Protein AF-A0A3S0W712-F1 (afdb_monomer)

Secondary structure (DSSP, 8-state):
-----HHHHHHHHHHHHHHHHHHHHHHHHHHHHHHHHHHHHHHHT---PPP------------TTS-HHHHHHHHHHHHHHHTT------PPPSTT--HHHHHHHHHHHTTPPPPP-

Sequence (117 aa):
MKSYTTLDAIGDMLVIYGIVIVISMLVAAIIRGIVWALSRQAQDASTPAPIKTPAAPVPQLASAGIPQEHLAVITAAVAAMMGAHRIIHIEAPRRGFSWTSEARTVHHTSHAPRAPH

Structure (mmCIF, N/CA/C/O backbone):
data_AF-A0A3S0W712-F1
#
_entry.id   AF-A0A3S0W712-F1
#
loop_
_atom_site.group_PDB
_atom_site.id
_atom_site.type_symbol
_atom_site.label_atom_id
_atom_site.label_alt_id
_atom_site.label_comp_id
_atom_site.label_asym_id
_atom_site.label_entity_id
_atom_site.label_seq_id
_atom_site.pdbx_PDB_ins_code
_atom_site.Cartn_x
_atom_site.Cartn_y
_atom_site.Cartn_z
_atom_site.occupancy
_atom_site.B_iso_or_equiv
_atom_site.auth_seq_id
_atom_site.auth_comp_id
_atom_site.auth_asym_id
_atom_site.auth_atom_id
_atom_site.pdbx_PDB_model_num
ATOM 1 N N . MET A 1 1 ? 7.151 -0.503 -44.583 1.00 55.56 1 MET A N 1
ATOM 2 C CA . MET A 1 1 ? 7.800 -1.112 -43.401 1.00 55.56 1 MET A CA 1
ATOM 3 C C . MET A 1 1 ? 8.769 -0.088 -42.842 1.00 55.56 1 MET A C 1
ATOM 5 O O . MET A 1 1 ? 9.662 0.333 -43.560 1.00 55.56 1 MET A O 1
ATOM 9 N N . LYS A 1 2 ? 8.487 0.436 -41.649 1.00 65.44 2 LYS A N 1
ATOM 10 C CA . LYS A 1 2 ? 9.268 1.508 -41.024 1.00 65.44 2 LYS A CA 1
ATOM 11 C C . LYS A 1 2 ? 10.398 0.818 -40.262 1.00 65.44 2 LYS A C 1
ATOM 13 O O . LYS A 1 2 ? 10.105 0.009 -39.386 1.00 65.44 2 LYS A O 1
ATOM 18 N N . SER A 1 3 ? 11.642 1.014 -40.688 1.00 74.81 3 SER A N 1
ATOM 19 C CA . SER A 1 3 ? 12.794 0.343 -40.084 1.00 74.81 3 SER A CA 1
ATOM 20 C C . SER A 1 3 ? 12.959 0.838 -38.654 1.00 74.81 3 SER A C 1
ATOM 22 O O . SER A 1 3 ? 13.333 1.988 -38.451 1.00 74.81 3 SER A O 1
ATOM 24 N N . TYR A 1 4 ? 12.631 -0.017 -37.686 1.00 80.25 4 TYR A N 1
ATOM 25 C CA . TYR A 1 4 ? 12.862 0.252 -36.272 1.00 80.25 4 TYR A CA 1
ATOM 26 C C . TYR A 1 4 ? 14.368 0.211 -36.046 1.00 80.25 4 TYR A C 1
ATOM 28 O O . TYR A 1 4 ? 14.997 -0.839 -36.205 1.00 80.25 4 TYR A O 1
ATOM 36 N N . THR A 1 5 ? 14.955 1.369 -35.769 1.00 86.38 5 THR A N 1
ATOM 37 C CA . THR A 1 5 ? 16.399 1.478 -35.587 1.00 86.38 5 THR A CA 1
ATOM 38 C C . THR A 1 5 ? 16.732 1.278 -34.111 1.00 86.38 5 THR A C 1
ATOM 40 O O . THR A 1 5 ? 15.906 1.500 -33.228 1.00 86.38 5 THR A O 1
ATOM 43 N N . THR A 1 6 ? 17.958 0.866 -33.805 1.00 82.06 6 THR A N 1
ATOM 44 C CA . THR A 1 6 ? 18.414 0.675 -32.417 1.00 82.06 6 THR A CA 1
ATOM 45 C C . THR A 1 6 ? 18.256 1.933 -31.553 1.00 82.06 6 THR A C 1
ATOM 47 O O . THR A 1 6 ? 18.022 1.819 -30.354 1.00 82.06 6 THR A O 1
ATOM 50 N N . LEU A 1 7 ? 18.314 3.127 -32.152 1.00 83.00 7 LEU A N 1
ATOM 51 C CA . LEU A 1 7 ? 18.063 4.404 -31.475 1.00 83.00 7 LEU A CA 1
ATOM 52 C C . LEU A 1 7 ? 16.610 4.558 -31.001 1.00 83.00 7 LEU A C 1
ATOM 54 O O . LEU A 1 7 ? 16.402 5.106 -29.922 1.00 83.00 7 LEU A O 1
ATOM 58 N N . ASP A 1 8 ? 15.628 4.031 -31.741 1.00 86.50 8 ASP A N 1
ATOM 59 C CA . ASP A 1 8 ? 14.221 4.045 -31.314 1.00 86.50 8 ASP A CA 1
ATOM 60 C C . ASP A 1 8 ? 14.029 3.138 -30.093 1.00 86.50 8 ASP A C 1
ATOM 62 O O . ASP A 1 8 ? 13.400 3.527 -29.113 1.00 86.50 8 ASP A O 1
ATOM 66 N N . ALA A 1 9 ? 14.664 1.961 -30.098 1.00 85.50 9 ALA A N 1
ATOM 67 C CA . ALA A 1 9 ? 14.617 1.033 -28.968 1.00 85.50 9 ALA A CA 1
ATOM 68 C C . ALA A 1 9 ? 15.268 1.612 -27.697 1.00 85.50 9 ALA A C 1
ATOM 70 O O . ALA A 1 9 ? 14.777 1.398 -26.589 1.00 85.50 9 ALA A O 1
ATOM 71 N N . ILE A 1 10 ? 16.365 2.362 -27.843 1.00 88.81 10 ILE A N 1
ATOM 72 C CA . ILE A 1 10 ? 17.020 3.051 -26.721 1.00 88.81 10 ILE A CA 1
ATOM 73 C C . ILE A 1 10 ? 16.121 4.173 -26.181 1.00 88.81 10 ILE A C 1
ATOM 75 O O . ILE A 1 10 ? 15.986 4.312 -24.964 1.00 88.81 10 ILE A O 1
ATOM 79 N N . GLY A 1 11 ? 15.486 4.944 -27.070 1.00 90.25 11 GLY A N 1
ATOM 80 C CA . GLY A 1 11 ? 14.526 5.983 -26.697 1.00 90.25 11 GLY A CA 1
ATOM 81 C C . GLY A 1 11 ? 13.340 5.419 -25.914 1.00 90.25 11 GLY A C 1
ATOM 82 O O . GLY A 1 11 ? 13.054 5.893 -24.814 1.00 90.25 11 GLY A O 1
ATOM 83 N N . ASP A 1 12 ? 12.718 4.356 -26.426 1.00 89.31 12 ASP A N 1
ATOM 84 C CA . ASP A 1 12 ? 11.591 3.685 -25.772 1.00 89.31 12 ASP A CA 1
ATOM 85 C C . ASP A 1 12 ? 11.972 3.161 -24.382 1.00 89.31 12 ASP A C 1
ATOM 87 O O . ASP A 1 12 ? 11.223 3.345 -23.422 1.00 89.31 12 ASP A O 1
ATOM 91 N N . MET A 1 13 ? 13.166 2.577 -24.228 1.00 90.00 13 MET A N 1
ATOM 92 C CA . MET A 1 13 ? 13.646 2.112 -22.923 1.00 90.00 13 MET A CA 1
ATOM 93 C C . MET A 1 13 ? 13.755 3.254 -21.911 1.00 90.00 13 MET A C 1
ATOM 95 O O . MET A 1 13 ? 13.256 3.127 -20.792 1.00 90.00 13 MET A O 1
ATOM 99 N N . LEU A 1 14 ? 14.353 4.387 -22.288 1.00 93.12 14 LEU A N 1
ATOM 100 C CA . LEU A 1 14 ? 14.462 5.547 -21.397 1.00 93.12 14 LEU A CA 1
ATOM 101 C C . LEU A 1 14 ? 13.087 6.100 -21.001 1.00 93.12 14 LEU A C 1
ATOM 103 O O . LEU A 1 14 ? 12.883 6.446 -19.836 1.00 93.12 14 LEU A O 1
ATOM 107 N N . VAL A 1 15 ? 12.137 6.143 -21.938 1.00 94.06 15 VAL A N 1
ATOM 108 C CA . VAL A 1 15 ? 10.764 6.596 -21.673 1.00 94.06 15 VAL A CA 1
ATOM 109 C C . VAL A 1 15 ? 10.054 5.650 -20.706 1.00 94.06 15 VAL A C 1
ATOM 111 O O . VAL A 1 15 ? 9.479 6.109 -19.719 1.00 94.06 15 VAL A O 1
ATOM 114 N N . ILE A 1 16 ? 10.135 4.337 -20.932 1.00 95.38 16 ILE A N 1
ATOM 115 C CA . ILE A 1 16 ? 9.510 3.333 -20.064 1.00 95.38 16 ILE A CA 1
ATOM 116 C C . ILE A 1 16 ? 10.089 3.418 -18.648 1.00 95.38 16 ILE A C 1
ATOM 118 O O . ILE A 1 16 ? 9.329 3.516 -17.684 1.00 95.38 16 ILE A O 1
ATOM 122 N N . TYR A 1 17 ? 11.417 3.450 -18.503 1.00 96.31 17 TYR A N 1
ATOM 123 C CA . TYR A 1 17 ? 12.048 3.585 -17.188 1.00 96.31 17 TYR A CA 1
ATOM 124 C C . TYR A 1 17 ? 11.697 4.912 -16.510 1.00 96.31 17 TYR A C 1
ATOM 126 O O . TYR A 1 17 ? 11.407 4.925 -15.314 1.00 96.31 17 TYR A O 1
ATOM 134 N N . GLY A 1 18 ? 11.656 6.015 -17.261 1.00 96.38 18 GLY A N 1
ATOM 135 C CA . GLY A 1 18 ? 11.233 7.316 -16.747 1.00 96.38 18 GLY A CA 1
ATOM 136 C C . GLY A 1 18 ? 9.809 7.282 -16.191 1.00 96.38 18 GLY A C 1
ATOM 137 O O . GLY A 1 18 ? 9.578 7.707 -15.059 1.00 96.38 18 GLY A O 1
ATOM 138 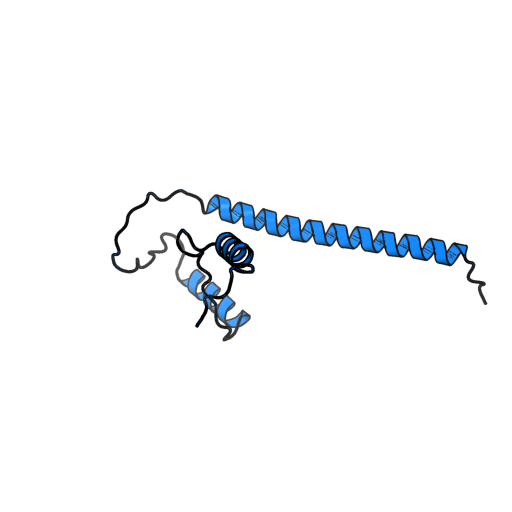N N . ILE A 1 19 ? 8.864 6.702 -16.937 1.00 96.62 19 ILE A N 1
ATOM 139 C CA . ILE A 1 19 ? 7.474 6.537 -16.490 1.00 96.62 19 ILE A CA 1
ATOM 140 C C . ILE A 1 19 ? 7.413 5.676 -15.221 1.00 96.62 19 ILE A C 1
ATOM 142 O O . ILE A 1 19 ? 6.744 6.050 -14.258 1.00 96.62 19 ILE A O 1
ATOM 146 N N . VAL A 1 20 ? 8.144 4.559 -15.173 1.00 97.00 20 VAL A N 1
ATOM 147 C CA . VAL A 1 20 ? 8.191 3.679 -13.992 1.00 97.00 20 VAL A CA 1
ATOM 148 C C . VAL A 1 20 ? 8.721 4.416 -12.759 1.00 97.00 20 VAL A C 1
ATOM 150 O O . VAL A 1 20 ? 8.168 4.255 -11.668 1.00 97.00 20 VAL A O 1
ATOM 153 N N . ILE A 1 21 ? 9.748 5.257 -12.911 1.00 97.12 21 ILE A N 1
ATOM 154 C CA . ILE A 1 21 ? 10.290 6.077 -11.817 1.00 97.12 21 ILE A CA 1
ATOM 155 C C . ILE A 1 21 ? 9.230 7.054 -11.297 1.00 97.12 21 ILE A C 1
ATOM 157 O O . ILE A 1 21 ? 9.032 7.153 -10.085 1.00 97.12 21 ILE A O 1
ATOM 161 N N . VAL A 1 22 ? 8.516 7.739 -12.194 1.00 97.69 22 VAL A N 1
ATOM 162 C CA . VAL A 1 22 ? 7.452 8.688 -11.827 1.00 97.69 22 VAL A CA 1
ATOM 163 C C . VAL A 1 22 ? 6.319 7.981 -11.083 1.00 97.69 22 VAL A C 1
ATOM 165 O O . VAL A 1 22 ? 5.890 8.449 -10.028 1.00 97.69 22 VAL A O 1
ATOM 168 N N . ILE A 1 23 ? 5.871 6.827 -11.582 1.00 97.56 23 ILE A N 1
ATOM 169 C CA . ILE A 1 23 ? 4.830 6.025 -10.926 1.00 97.56 23 ILE A CA 1
ATOM 170 C C . ILE A 1 23 ? 5.305 5.568 -9.542 1.00 97.56 23 ILE A C 1
ATOM 172 O O . ILE A 1 23 ? 4.571 5.695 -8.565 1.00 97.56 23 ILE A O 1
ATOM 176 N N . SER A 1 24 ? 6.547 5.096 -9.430 1.00 96.81 24 SER A N 1
ATOM 177 C CA . SER A 1 24 ? 7.124 4.654 -8.155 1.00 96.81 24 SER A CA 1
ATOM 178 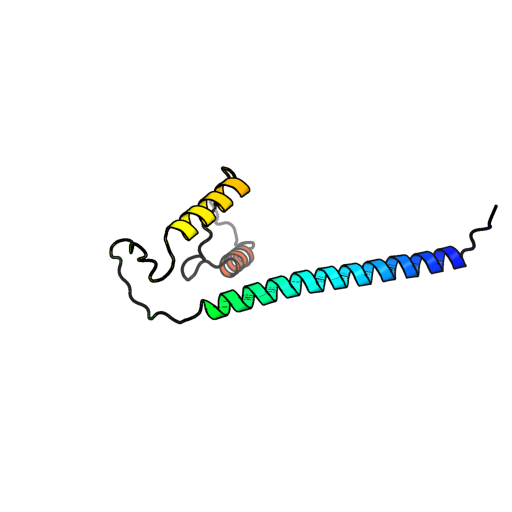C C . SER A 1 24 ? 7.186 5.791 -7.131 1.00 96.81 24 SER A C 1
ATOM 180 O O . SER A 1 24 ? 6.832 5.601 -5.967 1.00 96.81 24 SER A O 1
ATOM 182 N N . MET A 1 25 ? 7.573 6.993 -7.565 1.00 97.25 25 MET A N 1
ATOM 183 C CA . MET A 1 25 ? 7.564 8.199 -6.733 1.00 97.25 25 MET A CA 1
ATOM 184 C C . MET A 1 25 ? 6.150 8.585 -6.293 1.00 97.25 25 MET A C 1
ATOM 186 O O . MET A 1 25 ? 5.949 8.935 -5.129 1.00 97.25 25 MET A O 1
ATOM 190 N N . LEU A 1 26 ? 5.160 8.476 -7.183 1.00 97.75 26 LEU A N 1
ATOM 191 C CA . LEU A 1 26 ? 3.762 8.743 -6.853 1.00 97.75 26 LEU A CA 1
ATOM 192 C C . LEU A 1 26 ? 3.250 7.774 -5.778 1.00 97.75 26 LEU A C 1
ATOM 194 O O . LEU A 1 26 ? 2.669 8.204 -4.783 1.00 97.75 26 LEU A O 1
ATOM 198 N N . VAL A 1 27 ? 3.525 6.476 -5.932 1.00 97.75 27 VAL A N 1
ATOM 199 C CA . VAL A 1 27 ? 3.169 5.452 -4.938 1.00 97.75 27 VAL A CA 1
ATOM 200 C C . VAL A 1 27 ? 3.852 5.732 -3.598 1.00 97.75 27 VAL A C 1
ATOM 202 O O . VAL A 1 27 ? 3.198 5.702 -2.554 1.00 97.75 27 VAL A O 1
ATOM 205 N N . ALA A 1 28 ? 5.142 6.072 -3.610 1.00 96.31 28 ALA A N 1
ATOM 206 C CA . ALA A 1 28 ? 5.874 6.425 -2.398 1.00 96.31 28 ALA A CA 1
ATOM 207 C C . ALA A 1 28 ? 5.270 7.651 -1.691 1.00 96.31 28 ALA A C 1
ATOM 209 O O . ALA A 1 28 ? 5.141 7.653 -0.465 1.00 96.31 28 ALA A O 1
ATOM 210 N N . ALA A 1 29 ? 4.854 8.672 -2.445 1.00 96.94 29 ALA A N 1
ATOM 211 C CA . ALA A 1 29 ? 4.193 9.855 -1.904 1.00 96.94 29 ALA A CA 1
ATOM 212 C C . ALA A 1 29 ? 2.832 9.519 -1.274 1.00 96.94 29 ALA A C 1
ATOM 214 O O . ALA A 1 29 ? 2.535 10.008 -0.184 1.00 96.94 29 ALA A O 1
ATOM 215 N N . ILE A 1 30 ? 2.042 8.643 -1.905 1.00 97.81 30 ILE A N 1
ATOM 216 C CA . ILE A 1 30 ? 0.756 8.172 -1.364 1.00 97.81 30 ILE A CA 1
ATOM 217 C C . ILE A 1 30 ? 0.971 7.450 -0.032 1.00 97.81 30 ILE A C 1
ATOM 219 O O . ILE A 1 30 ? 0.352 7.813 0.969 1.00 97.81 30 ILE A O 1
ATOM 223 N N . ILE A 1 31 ? 1.886 6.474 0.011 1.00 95.94 31 ILE A N 1
ATOM 224 C CA . ILE A 1 31 ? 2.203 5.733 1.241 1.00 95.94 31 ILE A CA 1
ATOM 225 C C . ILE A 1 31 ? 2.666 6.702 2.332 1.00 95.94 31 ILE A C 1
ATOM 227 O O . ILE A 1 31 ? 2.185 6.648 3.464 1.00 95.94 31 ILE A O 1
ATOM 231 N N . ARG A 1 32 ? 3.563 7.634 1.993 1.00 92.69 32 ARG A N 1
ATOM 232 C CA . ARG A 1 32 ? 4.068 8.634 2.936 1.00 92.69 32 ARG A CA 1
ATOM 233 C C . ARG A 1 32 ? 2.964 9.555 3.455 1.00 92.69 32 ARG A C 1
ATOM 235 O O . ARG A 1 32 ? 2.970 9.879 4.639 1.00 92.69 32 ARG A O 1
ATOM 242 N N . GLY A 1 33 ? 2.014 9.937 2.605 1.00 94.38 33 GLY A N 1
ATOM 243 C CA . GLY A 1 33 ? 0.841 10.719 2.989 1.00 94.38 33 GLY A CA 1
ATOM 244 C C . GLY A 1 33 ? -0.049 9.976 3.985 1.00 94.38 33 GLY A C 1
ATOM 245 O O . GLY A 1 33 ? -0.409 10.542 5.016 1.00 94.38 33 GLY A O 1
ATOM 246 N N . ILE A 1 34 ? -0.332 8.694 3.731 1.00 92.19 34 ILE A N 1
ATOM 247 C CA . ILE A 1 34 ? -1.124 7.848 4.638 1.00 92.19 34 ILE A CA 1
ATOM 248 C C . ILE A 1 34 ? -0.419 7.695 5.991 1.00 92.19 34 ILE A C 1
ATOM 250 O O . ILE A 1 34 ? -1.034 7.917 7.032 1.00 92.19 34 ILE A O 1
ATOM 254 N N . VAL A 1 35 ? 0.880 7.374 5.992 1.00 92.31 35 VAL A N 1
ATOM 255 C CA . VAL A 1 35 ? 1.675 7.237 7.226 1.00 92.31 35 VAL A CA 1
ATOM 256 C C . VAL A 1 35 ? 1.695 8.542 8.017 1.00 92.31 35 VAL A C 1
ATOM 258 O O . VAL A 1 35 ? 1.596 8.518 9.241 1.00 92.31 35 VAL A O 1
ATOM 261 N N . TRP A 1 36 ? 1.793 9.684 7.337 1.00 91.31 36 TRP A N 1
ATOM 262 C CA . TRP A 1 36 ? 1.754 10.989 7.987 1.00 91.31 36 TRP A CA 1
ATOM 263 C C . TRP A 1 36 ? 0.378 11.313 8.579 1.00 91.31 36 TRP A C 1
ATOM 265 O O . TRP A 1 36 ? 0.297 11.817 9.695 1.00 91.31 36 TRP A O 1
ATOM 275 N N . ALA A 1 37 ? -0.715 10.995 7.884 1.00 85.62 37 ALA A N 1
ATOM 276 C CA . ALA A 1 37 ? -2.060 11.183 8.424 1.00 85.62 37 ALA A CA 1
ATOM 277 C C . ALA A 1 37 ? -2.300 10.307 9.666 1.00 85.62 37 ALA A C 1
ATOM 279 O O . ALA A 1 37 ? -2.805 10.791 10.681 1.00 85.62 37 ALA A O 1
ATOM 280 N N . LEU A 1 38 ? -1.878 9.040 9.613 1.00 82.38 38 LEU A N 1
ATOM 281 C CA . LEU A 1 38 ? -2.030 8.102 10.722 1.00 82.38 38 LEU A CA 1
ATOM 282 C C . LEU A 1 38 ? -1.124 8.456 11.911 1.00 82.38 38 LEU A C 1
ATOM 284 O O . LEU A 1 38 ? -1.546 8.346 13.060 1.00 82.38 38 LEU A O 1
ATOM 288 N N . SER A 1 39 ? 0.102 8.931 11.663 1.00 75.81 39 SER A N 1
ATOM 289 C CA . SER A 1 39 ? 1.007 9.349 12.741 1.00 75.81 39 SER A CA 1
ATOM 290 C C . SER A 1 39 ? 0.486 10.573 13.489 1.00 75.81 39 SER A C 1
ATOM 292 O O . SER A 1 39 ? 0.634 10.645 14.706 1.00 75.81 39 SER A O 1
ATOM 294 N N . ARG A 1 40 ? -0.181 11.506 12.798 1.00 73.31 40 ARG A N 1
ATOM 295 C CA . ARG A 1 40 ? -0.843 12.648 13.445 1.00 73.31 40 ARG A CA 1
ATOM 296 C C . ARG A 1 40 ? -2.004 12.205 14.334 1.00 73.31 40 ARG A C 1
ATOM 298 O O . ARG A 1 40 ? -2.071 12.636 15.476 1.00 73.31 40 ARG A O 1
ATOM 305 N N . GLN A 1 41 ? -2.830 11.267 13.871 1.00 66.94 41 GLN A N 1
ATOM 306 C CA . GLN A 1 41 ? -3.923 10.705 14.678 1.00 66.94 41 GLN A CA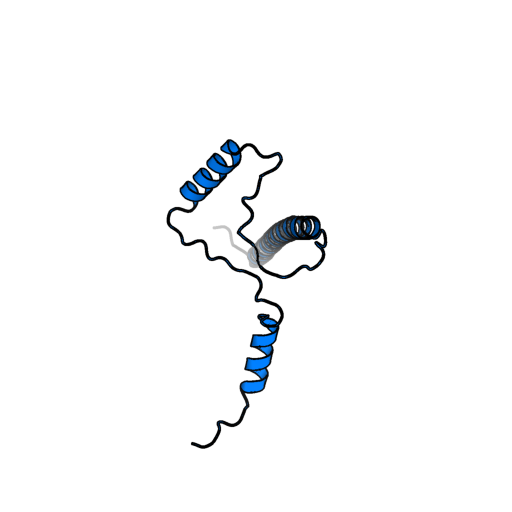 1
ATOM 307 C C . GLN A 1 41 ? -3.414 9.973 15.934 1.00 66.94 41 GLN A C 1
ATOM 309 O O . GLN A 1 41 ? -4.025 10.066 16.995 1.00 66.94 41 GLN A O 1
ATOM 314 N N . ALA A 1 42 ? -2.269 9.288 15.846 1.00 59.94 42 ALA A N 1
ATOM 315 C CA . ALA A 1 42 ? -1.641 8.641 17.000 1.00 59.94 42 ALA A CA 1
ATOM 316 C C . ALA A 1 42 ? -1.054 9.642 18.019 1.00 59.94 42 ALA A C 1
ATOM 318 O O . ALA A 1 42 ? -1.032 9.364 19.221 1.00 59.94 42 ALA A O 1
ATOM 319 N N . GLN A 1 43 ? -0.596 10.810 17.556 1.00 58.56 43 GLN A N 1
ATOM 320 C CA . GLN A 1 43 ? -0.089 11.884 18.419 1.00 58.56 43 GLN A CA 1
ATOM 321 C C . GLN A 1 43 ? -1.234 12.584 19.165 1.00 58.56 43 GLN A C 1
ATOM 323 O O . GLN A 1 43 ? -1.115 12.829 20.362 1.00 58.56 43 GLN A O 1
ATOM 328 N N . ASP A 1 44 ? -2.372 12.811 18.503 1.00 53.09 44 ASP A N 1
ATOM 329 C CA . ASP A 1 44 ? -3.556 13.418 19.131 1.00 53.09 44 ASP A CA 1
ATOM 330 C C . A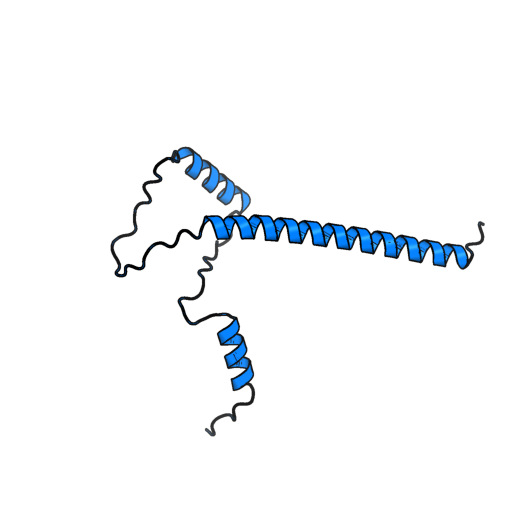SP A 1 44 ? -4.212 12.482 20.171 1.00 53.09 44 ASP A C 1
ATOM 332 O O . ASP A 1 44 ? -4.806 12.940 21.147 1.00 53.09 44 ASP A O 1
ATOM 336 N N . ALA A 1 45 ? -4.036 11.162 20.031 1.00 53.66 45 ALA A N 1
ATOM 337 C CA . ALA A 1 45 ? -4.460 10.168 21.023 1.00 53.66 45 ALA A CA 1
ATOM 338 C C . ALA A 1 45 ? -3.529 10.066 22.253 1.00 53.66 45 ALA A C 1
ATOM 340 O O . ALA A 1 45 ? -3.867 9.399 23.231 1.00 53.66 45 ALA A O 1
ATOM 341 N N . SER A 1 46 ? -2.369 10.732 22.239 1.00 45.56 46 SER A N 1
ATOM 342 C CA . SER A 1 46 ? -1.387 10.712 23.330 1.00 45.56 46 SER A CA 1
ATOM 343 C C . SER A 1 46 ? -1.583 11.877 24.306 1.00 45.56 46 SER A C 1
ATOM 345 O O . SER A 1 46 ? -0.660 12.639 24.579 1.00 45.56 46 SER A O 1
ATOM 347 N N . THR A 1 47 ? -2.776 12.003 24.893 1.00 41.22 47 THR A N 1
ATOM 348 C CA . THR A 1 47 ? -2.884 12.668 26.203 1.00 41.22 47 THR A CA 1
ATOM 349 C C . THR A 1 47 ? -2.475 11.639 27.264 1.00 41.22 47 THR A C 1
ATOM 351 O O . THR A 1 47 ? -3.137 10.603 27.365 1.00 41.22 47 THR A O 1
ATOM 354 N N . PRO A 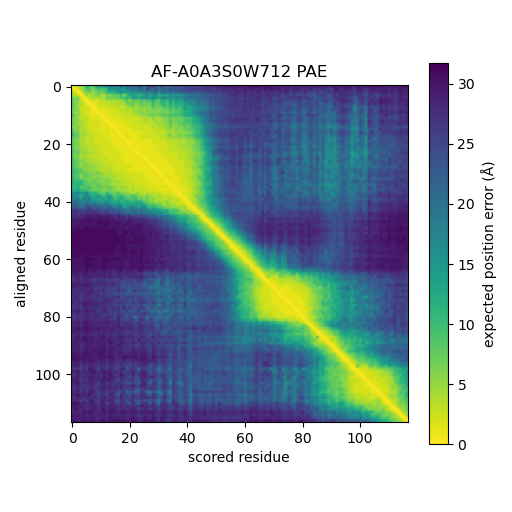1 48 ? -1.403 11.849 28.053 1.00 45.56 48 PRO A N 1
ATOM 355 C CA . PRO A 1 48 ? -0.980 10.871 29.046 1.00 45.56 48 PRO A CA 1
ATOM 356 C C . PRO A 1 48 ? -2.018 10.813 30.172 1.00 45.56 48 PRO A C 1
ATOM 358 O O . PRO A 1 48 ? -2.066 11.688 31.036 1.00 45.56 48 PRO A O 1
ATOM 361 N N . ALA A 1 49 ? -2.864 9.785 30.174 1.00 46.50 49 ALA A N 1
ATOM 362 C CA . ALA A 1 49 ? -3.703 9.487 31.326 1.00 46.50 49 ALA A CA 1
ATOM 363 C C . ALA A 1 49 ? -2.815 8.917 32.451 1.00 46.50 49 ALA A C 1
ATOM 365 O O . ALA A 1 49 ? -2.037 7.986 32.205 1.00 46.50 49 ALA A O 1
ATOM 366 N N . PRO A 1 50 ? -2.886 9.453 33.683 1.00 45.12 50 PRO A N 1
ATOM 367 C CA . PRO A 1 50 ? -2.057 8.979 34.776 1.00 45.12 50 PRO A CA 1
ATOM 368 C C . PRO A 1 50 ? -2.461 7.557 35.176 1.00 45.12 50 PRO A C 1
ATOM 370 O O . PRO A 1 50 ? -3.637 7.205 35.263 1.00 45.12 50 PRO A O 1
ATOM 373 N N . ILE A 1 51 ? -1.437 6.743 35.424 1.00 51.62 51 ILE A N 1
ATOM 374 C CA . ILE A 1 51 ? -1.519 5.338 35.819 1.00 51.62 51 ILE A CA 1
ATOM 375 C C . ILE A 1 51 ? -2.381 5.199 37.082 1.00 51.62 51 ILE A C 1
ATOM 377 O O . ILE A 1 51 ? -1.994 5.670 38.149 1.00 51.62 51 ILE A O 1
ATOM 381 N N . LYS A 1 52 ? -3.496 4.467 36.983 1.00 41.03 52 LYS A N 1
ATOM 382 C CA . LYS A 1 52 ? -4.164 3.835 38.128 1.00 41.03 52 LYS A CA 1
ATOM 383 C C . LYS A 1 52 ? -4.687 2.447 37.750 1.00 41.03 52 LYS A C 1
ATOM 385 O O . LYS A 1 52 ? -5.682 2.304 37.053 1.00 41.03 52 LYS A O 1
ATOM 390 N N . THR A 1 53 ? -4.006 1.420 38.245 1.00 40.91 53 THR A N 1
ATOM 391 C CA . THR A 1 53 ? -4.607 0.128 38.627 1.00 40.91 53 THR A CA 1
ATOM 392 C C . THR A 1 53 ? -5.420 0.337 39.924 1.00 40.91 53 THR A C 1
ATOM 394 O O . THR A 1 53 ? -5.077 1.269 40.658 1.00 40.91 53 THR A O 1
ATOM 397 N N . PRO A 1 54 ? -6.421 -0.495 40.297 1.00 47.84 54 PRO A N 1
ATOM 398 C CA . PRO A 1 54 ? -6.837 -1.786 39.741 1.00 47.84 54 PRO A CA 1
ATOM 399 C C . PRO A 1 54 ? -8.315 -1.857 39.288 1.00 47.84 54 PRO A C 1
ATOM 401 O O . PRO A 1 54 ? -9.099 -0.937 39.490 1.00 47.84 54 PRO A O 1
ATOM 404 N N . ALA A 1 55 ? -8.648 -2.976 38.636 1.00 59.25 55 ALA A N 1
ATOM 405 C CA . ALA A 1 55 ? -9.901 -3.278 37.944 1.00 59.25 55 ALA A CA 1
ATOM 406 C C . ALA A 1 55 ? -11.191 -2.943 38.724 1.00 59.25 55 ALA A C 1
ATOM 408 O O . ALA A 1 55 ? -11.386 -3.383 39.855 1.00 59.25 55 ALA A O 1
ATOM 409 N N . ALA A 1 56 ? -12.091 -2.231 38.044 1.00 48.88 56 ALA A N 1
ATOM 410 C CA . ALA A 1 56 ? -13.482 -1.973 38.406 1.00 48.88 56 ALA A CA 1
ATOM 411 C C . ALA A 1 56 ? -14.318 -1.922 37.099 1.00 48.88 56 ALA A C 1
ATOM 413 O O . ALA A 1 56 ? -13.718 -1.812 36.026 1.00 48.88 56 ALA A O 1
ATOM 414 N N . PRO A 1 57 ? -15.656 -2.082 37.162 1.00 46.78 57 PRO A N 1
ATOM 415 C CA . PRO A 1 57 ? -16.505 -2.566 36.069 1.00 46.78 57 PRO A CA 1
ATOM 416 C C . PRO A 1 57 ? -16.350 -1.771 34.775 1.00 46.78 57 PRO A C 1
ATOM 418 O O . PRO A 1 57 ? -16.151 -0.559 34.825 1.00 46.78 57 PRO A O 1
ATOM 421 N N . VAL A 1 58 ? -16.478 -2.469 33.638 1.00 56.31 58 VAL A N 1
ATOM 422 C CA . VAL A 1 58 ? -16.484 -1.907 32.277 1.00 56.31 58 VAL A CA 1
ATOM 423 C C . VAL A 1 58 ? -17.211 -0.560 32.293 1.00 56.31 58 VAL A C 1
ATOM 425 O O . VAL A 1 58 ? -18.414 -0.541 32.570 1.00 56.31 58 VAL A O 1
ATOM 428 N N . PRO A 1 59 ? -16.518 0.566 32.042 1.00 44.19 59 PRO A N 1
ATOM 429 C CA . PRO A 1 59 ? -17.193 1.839 31.944 1.00 44.19 59 PRO A CA 1
ATOM 430 C C . PRO A 1 59 ? -18.141 1.722 30.762 1.00 44.19 59 PRO A C 1
ATOM 432 O O . PRO A 1 59 ? -17.704 1.537 29.624 1.00 44.19 59 PRO A O 1
ATOM 435 N N . GLN A 1 60 ? -19.443 1.817 31.021 1.00 53.50 60 GLN A N 1
ATOM 436 C CA . GLN A 1 60 ? -20.359 2.245 29.985 1.00 53.50 60 GLN A CA 1
ATOM 437 C C . GLN A 1 60 ? -19.823 3.604 29.553 1.00 53.50 60 GLN A C 1
ATOM 439 O O . GLN A 1 60 ? -19.886 4.563 30.322 1.00 53.50 60 GLN A O 1
ATOM 444 N N . LEU A 1 61 ? -19.165 3.632 28.391 1.00 55.00 61 LEU A N 1
ATOM 445 C CA . LEU A 1 61 ? -18.696 4.845 27.747 1.00 55.00 61 LEU A CA 1
ATOM 446 C C . LEU A 1 61 ? -19.939 5.708 27.569 1.00 55.00 61 LEU A C 1
ATOM 448 O O . LEU A 1 61 ? -20.679 5.562 26.602 1.00 55.00 61 LEU A O 1
ATOM 452 N N . ALA A 1 62 ? -20.210 6.567 28.546 1.00 53.19 62 ALA A N 1
ATOM 453 C CA . ALA A 1 62 ? -21.080 7.697 28.353 1.00 53.19 62 ALA A CA 1
ATOM 454 C C . ALA A 1 62 ? -20.348 8.542 27.315 1.00 53.19 62 ALA A C 1
ATOM 456 O O . ALA A 1 62 ? -19.414 9.274 27.642 1.00 53.19 62 ALA A O 1
ATOM 457 N N . SER A 1 63 ? -20.693 8.324 26.046 1.00 55.56 63 SER A N 1
ATOM 458 C CA . SER A 1 63 ? -20.250 9.103 24.900 1.00 55.56 63 SER A CA 1
ATOM 459 C C . SER A 1 63 ? -20.771 10.521 25.087 1.00 55.56 63 SER A C 1
ATOM 461 O O . SER A 1 63 ? -21.798 10.905 24.535 1.00 55.56 63 SER A O 1
ATOM 463 N N . ALA A 1 64 ? -20.105 11.283 25.951 1.00 58.22 64 ALA A N 1
ATOM 464 C CA . ALA A 1 64 ? -20.429 12.663 26.237 1.00 58.22 64 ALA A CA 1
ATOM 465 C C . ALA A 1 64 ? -20.200 13.469 24.953 1.00 58.22 64 ALA A C 1
ATOM 467 O O . ALA A 1 64 ? -19.079 13.863 24.646 1.00 58.22 64 ALA A O 1
ATOM 468 N N . GLY A 1 65 ? -21.268 13.644 24.171 1.00 64.94 65 GLY A N 1
ATOM 469 C CA . GLY A 1 65 ? -21.302 14.512 22.996 1.00 64.94 65 GLY A CA 1
ATOM 470 C C . GLY A 1 65 ? -21.494 13.834 21.638 1.00 64.94 65 GLY A C 1
ATOM 471 O O . GLY A 1 65 ? -21.635 14.561 20.660 1.00 64.94 65 GLY A O 1
ATOM 472 N N . ILE A 1 66 ? -21.537 12.498 21.537 1.00 67.56 66 ILE A N 1
ATOM 473 C CA . ILE A 1 66 ? -21.817 11.820 20.256 1.00 67.56 66 ILE A CA 1
ATOM 474 C C . ILE A 1 66 ? -23.188 11.144 20.335 1.00 67.56 66 ILE A C 1
ATOM 476 O O . ILE A 1 66 ? -23.335 10.188 21.101 1.00 67.56 66 ILE A O 1
ATOM 480 N N . PRO A 1 67 ? -24.179 11.613 19.556 1.00 80.62 67 PRO A N 1
ATOM 481 C CA . PRO A 1 67 ? -25.486 10.977 19.499 1.00 80.62 67 PRO A CA 1
ATOM 482 C C . PRO A 1 67 ? -25.367 9.502 19.090 1.00 80.62 67 PRO A C 1
ATOM 484 O O . PRO A 1 67 ? -24.649 9.148 18.146 1.00 80.62 67 PRO A O 1
ATOM 487 N N . GLN A 1 68 ? -26.041 8.632 19.840 1.00 74.69 68 GLN A N 1
ATOM 488 C CA . GLN A 1 68 ? -25.934 7.175 19.726 1.00 74.69 68 GLN A CA 1
ATOM 489 C C . GLN A 1 68 ? -26.367 6.670 18.341 1.00 74.69 68 GLN A C 1
ATOM 491 O O . GLN A 1 68 ? -25.856 5.658 17.858 1.00 74.69 68 GLN A O 1
ATOM 496 N N . GLU A 1 69 ? -27.250 7.407 17.668 1.00 83.38 69 GLU A N 1
ATOM 497 C CA . GLU A 1 69 ? -27.672 7.169 16.293 1.00 83.38 69 GLU A CA 1
ATOM 498 C C . GLU A 1 69 ? -26.505 7.208 15.299 1.00 83.38 69 GLU A C 1
ATOM 500 O O . GLU A 1 69 ? -26.440 6.368 14.403 1.00 83.38 69 GLU A O 1
ATOM 505 N N . HIS A 1 70 ? -25.529 8.103 15.476 1.00 81.81 70 HIS A N 1
ATOM 506 C CA . HIS A 1 70 ? -24.371 8.160 14.583 1.00 81.81 70 HIS A CA 1
ATOM 507 C C . HIS A 1 70 ? -23.474 6.943 14.773 1.00 81.81 70 HIS A C 1
ATOM 509 O O . HIS A 1 70 ? -22.999 6.366 13.797 1.00 81.81 70 HIS A O 1
ATOM 515 N N . LEU A 1 71 ? -23.289 6.507 16.019 1.00 80.06 71 LEU A N 1
ATOM 516 C CA . LEU A 1 71 ? -22.519 5.302 16.314 1.00 80.06 71 LEU A CA 1
ATOM 517 C C . LEU A 1 71 ? -23.196 4.057 15.736 1.00 80.06 71 LEU A C 1
ATOM 519 O O . LEU A 1 71 ? -22.525 3.226 15.124 1.00 80.06 71 LEU A O 1
ATOM 523 N N . ALA A 1 72 ? -24.519 3.945 15.867 1.00 82.00 72 ALA A N 1
ATOM 524 C CA . ALA A 1 72 ? -25.292 2.848 15.291 1.00 82.00 72 ALA A CA 1
ATOM 525 C C . ALA A 1 72 ? -25.182 2.804 13.756 1.00 82.00 72 ALA A C 1
ATOM 527 O O . ALA A 1 72 ? -24.939 1.742 13.189 1.00 82.00 72 ALA A O 1
ATOM 528 N N . VAL A 1 73 ? -25.291 3.951 13.078 1.00 86.62 73 VAL A N 1
ATOM 529 C CA . VAL A 1 73 ? -25.166 4.020 11.612 1.00 86.62 73 VAL A CA 1
ATOM 530 C C . VAL A 1 73 ? -23.749 3.677 11.153 1.00 86.62 73 VAL A C 1
ATOM 532 O O . VAL A 1 73 ? -23.586 2.892 10.221 1.00 86.62 73 VAL A O 1
ATOM 535 N N . ILE A 1 74 ? -22.718 4.210 11.815 1.00 82.75 74 ILE A N 1
ATOM 536 C CA . ILE A 1 74 ? -21.316 3.931 11.469 1.00 82.75 74 ILE A CA 1
ATOM 537 C C . ILE A 1 74 ? -21.006 2.444 11.668 1.00 82.75 74 ILE A C 1
ATOM 539 O O . ILE A 1 74 ? -20.446 1.805 10.780 1.00 82.75 74 ILE A O 1
ATOM 543 N N . THR A 1 75 ? -21.402 1.867 12.804 1.00 79.19 75 THR A N 1
ATOM 544 C CA . THR A 1 75 ? -21.166 0.442 13.092 1.00 79.19 75 THR A CA 1
ATOM 545 C C . THR A 1 75 ? -21.936 -0.476 12.148 1.00 79.19 75 THR A C 1
ATOM 547 O O . THR A 1 75 ? -21.365 -1.457 11.675 1.00 79.19 75 THR A O 1
ATOM 550 N N . ALA A 1 76 ? -23.181 -0.142 11.801 1.00 80.81 76 ALA A N 1
ATOM 551 C CA . ALA A 1 76 ? -23.961 -0.886 10.817 1.00 80.81 76 ALA A CA 1
ATOM 552 C C . ALA A 1 76 ? -23.340 -0.812 9.413 1.00 80.81 76 ALA A C 1
ATOM 554 O O . ALA A 1 76 ? -23.242 -1.833 8.736 1.00 80.81 76 ALA A O 1
ATOM 555 N N . ALA A 1 77 ? -22.866 0.364 8.989 1.00 84.06 77 ALA A N 1
ATOM 556 C CA . ALA A 1 77 ? -22.188 0.538 7.706 1.00 84.06 77 ALA A CA 1
ATOM 557 C C . ALA A 1 77 ? -20.879 -0.264 7.640 1.00 84.06 77 ALA A C 1
ATOM 559 O O . ALA A 1 77 ? -20.624 -0.955 6.655 1.00 84.06 77 ALA A O 1
ATOM 560 N N . VAL A 1 78 ? -20.082 -0.232 8.712 1.00 80.88 78 VAL A N 1
ATOM 561 C CA . VAL A 1 78 ? -18.852 -1.026 8.836 1.00 80.88 78 VAL A CA 1
ATOM 562 C C . VAL A 1 78 ? -19.161 -2.527 8.813 1.00 80.88 78 VAL A C 1
ATOM 564 O O . VAL A 1 78 ? -18.491 -3.270 8.098 1.00 80.88 78 VAL A O 1
ATOM 567 N N . ALA A 1 79 ? -20.197 -2.978 9.526 1.00 78.62 79 ALA A N 1
ATOM 568 C CA . ALA A 1 79 ? -20.633 -4.375 9.510 1.00 78.62 79 ALA A CA 1
ATOM 569 C C . ALA A 1 79 ? -21.140 -4.817 8.124 1.00 78.62 79 ALA A C 1
ATOM 571 O O . ALA A 1 79 ? -20.841 -5.924 7.684 1.00 78.62 79 ALA A O 1
ATOM 572 N N . ALA A 1 80 ? -21.856 -3.947 7.405 1.00 79.94 80 ALA A N 1
ATOM 573 C CA . ALA A 1 80 ? -22.329 -4.218 6.050 1.00 79.94 80 ALA A CA 1
ATOM 574 C C . ALA A 1 80 ? -21.183 -4.264 5.022 1.00 79.94 80 ALA A C 1
ATOM 576 O O . ALA A 1 80 ? -21.201 -5.110 4.132 1.00 79.94 80 ALA A O 1
ATOM 577 N N . MET A 1 81 ? -20.172 -3.395 5.153 1.00 77.50 81 MET A N 1
ATOM 578 C CA . MET A 1 81 ? -18.991 -3.385 4.278 1.00 77.50 81 MET A CA 1
ATOM 579 C C . MET A 1 81 ? -18.051 -4.567 4.526 1.00 77.50 81 MET A C 1
ATOM 581 O O . MET A 1 81 ? -17.505 -5.119 3.574 1.00 77.50 81 MET A O 1
ATOM 585 N N . MET A 1 82 ? -17.817 -4.929 5.791 1.00 71.19 82 MET A N 1
ATOM 586 C CA . MET A 1 82 ? -16.865 -5.985 6.150 1.00 71.19 82 MET A CA 1
ATOM 587 C C . MET A 1 82 ? -17.500 -7.379 6.229 1.00 71.19 82 MET A C 1
ATOM 589 O O . MET A 1 82 ? -16.772 -8.361 6.321 1.00 71.19 82 MET A O 1
ATOM 593 N N . GLY A 1 83 ? -18.829 -7.505 6.205 1.00 65.69 83 GLY A N 1
ATOM 594 C CA . GLY A 1 83 ? -19.508 -8.796 6.346 1.00 65.69 83 GLY A CA 1
ATOM 595 C C . GLY A 1 83 ? -19.153 -9.525 7.653 1.00 65.69 83 GLY A C 1
ATOM 596 O O . GLY A 1 83 ? -18.732 -8.920 8.637 1.00 65.69 83 GLY A O 1
ATOM 597 N N . ALA A 1 84 ? -19.293 -10.854 7.677 1.00 63.59 84 ALA A N 1
ATOM 598 C CA . ALA A 1 84 ? -18.986 -11.696 8.844 1.00 63.59 84 ALA A CA 1
ATOM 599 C C . ALA A 1 84 ? -17.473 -11.943 9.057 1.00 63.59 84 ALA A C 1
ATOM 601 O O . ALA A 1 84 ? -17.068 -13.005 9.538 1.00 63.59 84 ALA A O 1
ATOM 602 N N . HIS A 1 85 ? -16.608 -11.005 8.667 1.00 58.16 85 HIS A N 1
ATOM 603 C CA . HIS A 1 85 ? -15.170 -11.155 8.864 1.00 58.16 85 HIS A CA 1
ATOM 604 C C . HIS A 1 85 ? -14.784 -10.847 10.320 1.00 58.16 85 HIS A C 1
ATOM 606 O O . HIS A 1 85 ? -15.167 -9.835 10.905 1.00 58.16 85 HIS A O 1
ATOM 612 N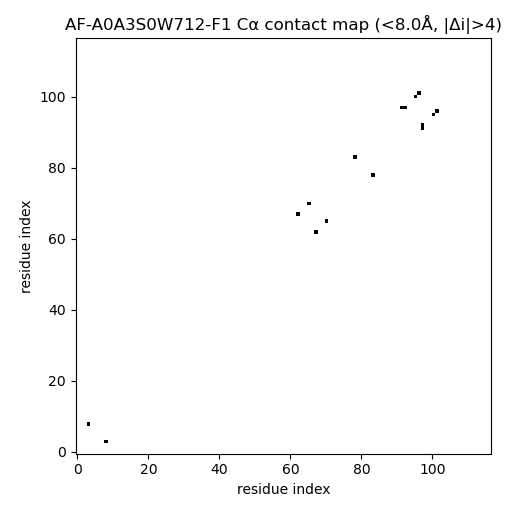 N . ARG A 1 86 ? -14.033 -11.774 10.930 1.00 58.72 86 ARG A N 1
ATOM 613 C CA . ARG A 1 86 ? -13.621 -11.733 12.339 1.00 58.72 86 ARG A CA 1
ATOM 614 C C . ARG A 1 86 ? -12.671 -10.559 12.568 1.00 58.72 86 ARG A C 1
ATOM 616 O O . ARG A 1 86 ? -11.510 -10.619 12.175 1.00 58.72 86 ARG A O 1
ATOM 623 N N . ILE A 1 87 ? -13.155 -9.518 13.239 1.00 63.12 87 ILE A N 1
ATOM 624 C CA . ILE A 1 87 ? -12.315 -8.415 13.710 1.00 63.12 87 ILE A CA 1
ATOM 625 C C . ILE A 1 87 ? -11.377 -8.985 14.777 1.00 63.12 87 ILE A C 1
ATOM 627 O O . ILE A 1 87 ? -11.813 -9.412 15.847 1.00 63.12 87 ILE A O 1
ATOM 631 N N . ILE A 1 88 ? -10.087 -9.053 14.458 1.00 63.25 88 ILE A N 1
ATOM 632 C CA . ILE A 1 88 ? -9.060 -9.523 15.383 1.00 63.25 88 ILE A CA 1
ATOM 633 C C . ILE A 1 88 ? -8.629 -8.312 16.206 1.00 63.25 88 ILE A C 1
ATOM 635 O O . ILE A 1 88 ? -8.124 -7.333 15.661 1.00 63.25 88 ILE A O 1
ATOM 639 N N . HIS A 1 89 ? -8.862 -8.357 17.514 1.00 57.53 89 HIS A N 1
ATOM 640 C CA . HIS A 1 89 ? -8.361 -7.336 18.422 1.00 57.53 89 HIS A CA 1
ATOM 641 C C . HIS A 1 89 ? -6.848 -7.518 18.577 1.00 57.53 89 HIS A C 1
ATOM 643 O O . HIS A 1 89 ? -6.395 -8.468 19.215 1.00 57.53 89 HIS A O 1
ATOM 649 N N . ILE A 1 90 ? -6.073 -6.637 17.945 1.00 63.22 90 ILE A N 1
ATOM 650 C CA . ILE A 1 90 ? -4.617 -6.598 18.077 1.00 63.22 90 ILE A CA 1
ATOM 651 C C . ILE A 1 90 ? -4.298 -5.518 19.108 1.00 63.22 90 ILE A C 1
ATOM 653 O O . ILE A 1 90 ? -4.181 -4.339 18.778 1.00 63.22 90 ILE A O 1
ATOM 657 N N . GLU A 1 91 ? -4.212 -5.916 20.373 1.00 62.69 91 GLU A N 1
ATOM 658 C CA . GLU A 1 91 ? -3.667 -5.058 21.422 1.00 62.69 91 GLU A CA 1
ATOM 659 C C . GLU 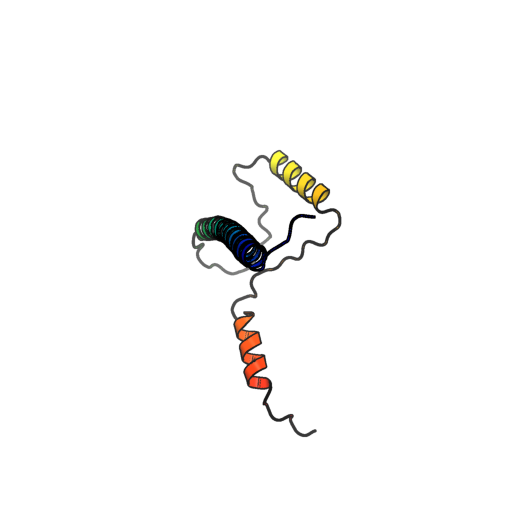A 1 91 ? -2.137 -5.076 21.336 1.00 62.69 91 GLU A C 1
ATOM 661 O O . GLU A 1 91 ? -1.532 -6.107 21.021 1.00 62.69 91 GLU A O 1
ATOM 666 N N . ALA A 1 92 ? -1.491 -3.944 21.631 1.00 55.31 92 ALA A N 1
ATOM 667 C CA . ALA A 1 92 ? -0.055 -3.949 21.854 1.00 55.31 92 ALA A CA 1
ATOM 668 C C . ALA A 1 92 ? 0.244 -4.944 22.990 1.00 55.31 92 ALA A C 1
ATOM 670 O O . ALA A 1 92 ? -0.362 -4.836 24.060 1.00 55.31 92 ALA A O 1
ATOM 671 N N . PRO A 1 93 ? 1.152 -5.912 22.794 1.00 57.03 93 PRO A N 1
ATOM 672 C CA . PRO A 1 93 ? 1.482 -6.862 23.838 1.00 57.03 93 PRO A CA 1
ATOM 673 C C . PRO A 1 93 ? 1.874 -6.106 25.106 1.00 57.03 93 PRO A C 1
ATOM 675 O O . PRO A 1 93 ? 2.762 -5.245 25.096 1.00 57.03 93 PRO A O 1
ATOM 678 N N . ARG A 1 94 ? 1.161 -6.411 26.196 1.00 60.00 94 ARG A N 1
ATOM 679 C CA . ARG A 1 94 ? 1.393 -5.873 27.539 1.00 60.00 94 ARG A CA 1
ATOM 680 C C . ARG A 1 94 ? 2.900 -5.826 27.815 1.00 60.00 94 ARG A C 1
ATOM 682 O O . ARG A 1 94 ? 3.605 -6.782 27.498 1.00 60.00 94 ARG A O 1
ATOM 689 N N . ARG A 1 95 ? 3.370 -4.691 28.361 1.00 58.06 95 ARG A N 1
ATOM 690 C CA . ARG A 1 95 ? 4.789 -4.349 28.608 1.00 58.06 95 ARG A CA 1
ATOM 691 C C . ARG A 1 95 ? 5.687 -5.590 28.716 1.00 58.06 95 ARG A C 1
ATOM 693 O O . ARG A 1 95 ? 5.613 -6.304 29.711 1.00 58.06 95 ARG A O 1
ATOM 700 N N . GLY A 1 96 ? 6.535 -5.799 27.708 1.00 59.41 96 GLY A N 1
ATOM 701 C CA . GLY A 1 96 ? 7.580 -6.828 27.724 1.00 59.41 96 GLY A CA 1
ATOM 702 C C . GLY A 1 96 ? 7.532 -7.860 26.596 1.00 59.41 96 GLY A C 1
ATOM 703 O O . GLY A 1 96 ? 8.510 -8.580 26.444 1.00 59.41 96 GLY A O 1
ATOM 704 N N . PHE A 1 97 ? 6.464 -7.919 25.793 1.00 61.56 97 PHE A N 1
ATOM 705 C CA . PHE A 1 97 ? 6.340 -8.909 24.711 1.00 61.56 97 PHE A CA 1
ATOM 706 C C . PHE A 1 97 ? 6.312 -8.272 23.314 1.00 61.56 97 PHE A C 1
ATOM 708 O O . PHE A 1 97 ? 5.396 -8.493 22.539 1.00 61.56 97 PHE A O 1
ATOM 715 N N . SER A 1 98 ? 7.284 -7.430 22.965 1.00 69.69 98 SER A N 1
ATOM 716 C CA . SER A 1 98 ? 7.325 -6.828 21.626 1.00 69.69 98 SER A CA 1
ATOM 717 C C . SER A 1 98 ? 7.827 -7.824 20.572 1.00 69.69 98 SER A C 1
ATOM 719 O O . SER A 1 98 ? 8.671 -8.674 20.847 1.00 69.69 98 SER A O 1
ATOM 721 N N . TRP A 1 99 ? 7.406 -7.672 19.313 1.00 71.25 99 TRP A N 1
ATOM 722 C CA . TRP A 1 99 ? 7.988 -8.442 18.198 1.00 71.25 99 TRP A CA 1
ATOM 723 C C . TRP A 1 99 ? 9.517 -8.334 18.138 1.00 71.25 99 TRP A C 1
ATOM 725 O O . TRP A 1 99 ? 10.210 -9.272 17.760 1.00 71.25 99 TRP A O 1
ATOM 735 N N . THR A 1 100 ? 10.066 -7.204 18.585 1.00 74.75 100 THR A N 1
ATOM 736 C CA . THR A 1 100 ? 11.512 -7.006 18.704 1.00 74.75 100 THR A CA 1
ATOM 737 C C . THR A 1 100 ? 12.157 -7.818 19.830 1.00 74.75 100 THR A C 1
ATOM 739 O O . THR A 1 100 ? 13.327 -8.176 19.699 1.00 74.75 100 THR A O 1
ATOM 742 N N . SER A 1 101 ? 11.458 -8.118 20.933 1.00 72.25 101 SER A N 1
ATOM 743 C CA . SER A 1 101 ? 11.988 -9.005 21.978 1.00 72.25 101 SER A CA 1
ATOM 744 C C . SER A 1 101 ? 11.971 -10.462 21.532 1.00 72.25 101 SER A C 1
ATOM 746 O O . SER A 1 101 ? 12.959 -11.155 21.747 1.00 72.25 101 SER A O 1
ATOM 748 N N . GLU A 1 102 ? 10.911 -10.891 20.845 1.00 77.31 102 GLU A N 1
ATOM 749 C CA . GLU A 1 102 ? 10.792 -12.250 20.303 1.00 77.31 102 GLU A CA 1
ATOM 750 C C . GLU A 1 102 ? 11.797 -12.514 19.171 1.00 77.31 102 GLU A C 1
ATOM 752 O O . GLU A 1 102 ? 12.499 -13.522 19.177 1.00 77.31 102 GLU A O 1
ATOM 757 N N . ALA A 1 103 ? 11.971 -11.569 18.243 1.00 78.00 103 ALA A N 1
ATOM 758 C CA . ALA A 1 103 ? 12.995 -11.687 17.204 1.00 78.00 103 ALA A CA 1
ATOM 759 C C . ALA A 1 103 ? 14.408 -11.806 17.803 1.00 78.00 103 ALA A C 1
ATOM 761 O O . ALA A 1 103 ? 15.237 -12.575 17.316 1.00 78.00 103 ALA A O 1
ATOM 762 N N . ARG A 1 104 ? 14.679 -11.076 18.895 1.00 79.50 104 ARG A N 1
ATOM 763 C CA . ARG A 1 104 ? 15.967 -11.128 19.595 1.00 79.50 104 ARG A CA 1
ATOM 764 C C . ARG A 1 104 ? 16.168 -12.465 20.313 1.00 79.50 104 ARG A C 1
ATOM 766 O O . ARG A 1 104 ? 17.257 -13.025 20.216 1.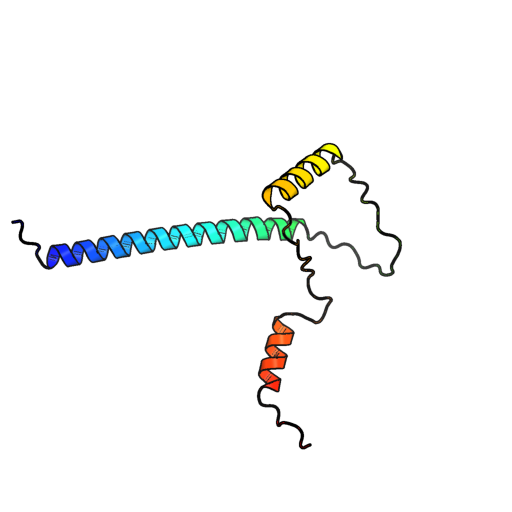00 79.50 104 ARG A O 1
ATOM 773 N N . THR A 1 105 ? 15.156 -12.995 21.004 1.00 80.81 105 THR A N 1
ATOM 774 C CA . THR A 1 105 ? 15.272 -14.307 21.661 1.00 80.81 105 THR A CA 1
ATOM 775 C C . THR A 1 105 ? 15.492 -15.410 20.638 1.00 80.81 105 THR A C 1
ATOM 777 O O . THR A 1 105 ? 16.449 -16.156 20.797 1.00 80.81 105 THR A O 1
ATOM 780 N N . VAL A 1 106 ? 14.717 -15.453 19.550 1.00 82.31 106 VAL A N 1
ATOM 781 C CA . VAL A 1 106 ? 14.887 -16.446 18.473 1.00 82.31 106 VAL A CA 1
ATOM 782 C C . VAL A 1 106 ? 16.291 -16.387 17.874 1.00 82.31 106 VAL A C 1
ATOM 784 O O . VAL A 1 106 ? 16.916 -17.426 17.661 1.00 82.31 106 VAL A O 1
ATOM 787 N N . HIS A 1 107 ? 16.823 -15.182 17.648 1.00 82.19 107 HIS A N 1
ATOM 788 C CA . HIS A 1 107 ? 18.170 -15.024 17.111 1.00 82.19 107 HIS A CA 1
ATOM 789 C C . HIS A 1 107 ? 19.237 -15.568 18.075 1.00 82.19 107 HIS A C 1
ATOM 791 O O . HIS A 1 107 ? 20.115 -16.317 17.651 1.00 82.19 107 HIS A O 1
ATOM 797 N N . HIS A 1 108 ? 19.124 -15.282 19.376 1.00 78.06 108 HIS A N 1
ATOM 798 C CA . HIS A 1 108 ? 20.071 -15.786 20.377 1.00 78.06 108 HIS A CA 1
ATOM 799 C C . HIS A 1 108 ? 19.911 -17.281 20.688 1.00 78.06 108 HIS A C 1
ATOM 801 O O . HIS A 1 108 ? 20.905 -17.949 20.959 1.00 78.06 108 HIS A O 1
ATOM 807 N N . THR A 1 109 ? 18.696 -17.834 20.632 1.00 81.69 109 THR A N 1
ATOM 808 C CA . THR A 1 109 ? 18.446 -19.256 20.920 1.00 81.69 109 THR A CA 1
ATOM 809 C C . THR A 1 109 ? 18.653 -20.162 19.710 1.00 81.69 109 THR A C 1
ATOM 811 O O . THR A 1 109 ? 18.709 -21.376 19.876 1.00 81.69 109 THR A O 1
ATOM 814 N N . SER A 1 110 ? 18.791 -19.607 18.501 1.00 76.75 110 SER A N 1
ATOM 815 C CA . SER A 1 110 ? 19.019 -20.382 17.269 1.00 76.75 110 SER A CA 1
ATOM 816 C C . SER A 1 110 ? 20.290 -21.242 17.313 1.00 76.75 110 SER A C 1
ATOM 818 O O . SER A 1 110 ? 20.324 -22.327 16.736 1.00 76.75 110 SER A O 1
ATOM 820 N N . HIS A 1 111 ? 21.309 -20.786 18.046 1.00 77.31 111 HIS A N 1
ATOM 821 C CA . HIS A 1 111 ? 22.586 -21.478 18.224 1.00 77.31 111 HIS A CA 1
ATOM 822 C C . HIS A 1 111 ? 22.747 -22.102 19.617 1.00 77.31 111 HIS A C 1
ATOM 824 O O . HIS A 1 111 ? 23.840 -22.552 19.961 1.00 77.31 111 HIS A O 1
ATOM 830 N N . ALA A 1 112 ? 21.686 -22.135 20.430 1.00 77.94 112 ALA A N 1
ATOM 831 C CA . ALA A 1 112 ? 21.751 -22.771 21.738 1.00 77.94 112 ALA A CA 1
ATOM 832 C C . ALA A 1 112 ? 21.953 -24.291 21.565 1.00 77.94 112 ALA A C 1
ATOM 834 O O . ALA A 1 112 ? 21.190 -24.926 20.826 1.00 77.94 112 ALA A O 1
ATOM 835 N N . PRO A 1 113 ? 22.955 -24.898 22.228 1.00 76.38 113 PRO A N 1
ATOM 836 C CA . PRO A 1 113 ? 23.132 -26.343 22.218 1.00 76.38 113 PRO A CA 1
ATOM 837 C C . PRO A 1 113 ? 21.858 -27.010 22.738 1.00 76.38 113 PRO A C 1
ATOM 839 O O . PRO A 1 113 ? 21.372 -26.670 23.819 1.00 76.38 113 PRO A O 1
ATOM 842 N N . ARG A 1 114 ? 21.296 -27.948 21.967 1.00 73.88 114 ARG A N 1
ATOM 843 C CA . ARG A 1 114 ? 20.173 -28.761 22.446 1.00 73.88 114 ARG A CA 1
ATOM 844 C C . ARG A 1 114 ? 20.631 -29.497 23.703 1.00 73.88 114 ARG A C 1
ATOM 846 O O . ARG A 1 114 ? 21.677 -30.143 23.675 1.00 73.88 114 ARG A O 1
ATOM 853 N N . ALA A 1 115 ? 19.867 -29.378 24.786 1.00 73.81 115 ALA A N 1
ATOM 854 C CA . ALA A 1 115 ? 20.143 -30.126 26.004 1.00 73.81 115 ALA A CA 1
ATOM 855 C C . ALA A 1 115 ? 20.178 -31.634 25.678 1.00 73.81 115 ALA A C 1
ATOM 857 O O . ALA A 1 115 ? 19.306 -32.103 24.932 1.00 73.81 115 ALA A O 1
ATOM 858 N N . PRO A 1 116 ? 21.181 -32.381 26.173 1.00 68.19 116 PRO A N 1
ATOM 859 C CA . PRO A 1 116 ? 21.190 -33.829 26.046 1.00 68.19 116 PRO A CA 1
ATOM 860 C C . PRO A 1 116 ? 19.993 -34.407 26.810 1.00 68.19 116 PRO A C 1
ATOM 862 O O . PRO A 1 116 ? 19.625 -33.907 27.874 1.00 68.19 116 PRO A O 1
ATOM 865 N N . HIS A 1 117 ? 19.364 -35.395 26.183 1.00 57.44 117 HIS A N 1
ATOM 866 C CA . HIS A 1 117 ? 18.193 -36.133 26.659 1.00 57.44 117 HIS A CA 1
ATOM 867 C C . HIS A 1 117 ? 18.576 -37.089 27.788 1.00 57.44 117 HIS A C 1
ATOM 869 O O . HIS A 1 117 ? 19.701 -37.637 27.720 1.00 57.44 117 HIS A O 1
#

Foldseek 3Di:
DDDDDVVNVVVVVVVVVVVVVVVVVVVVVVVVVVVVVVVVVVVVVPPDDDDDDDDDDDPPPPVVPDPVVVVVVVVVVVCVVCPPDDDDDDDQPDPPDHPVNVVVVCVVCVPPPDDDD

Mean predicted aligned error: 19.42 Å

Solvent-accessible surface area (backbone atoms only — not comparable to full-atom values): 7558 Å² total; per-residue (Å²): 136,84,82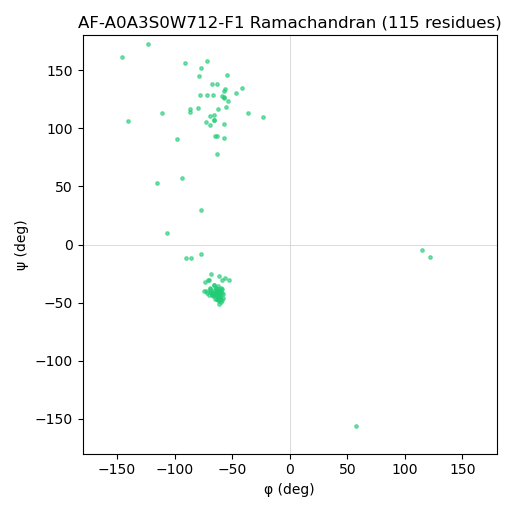,85,47,74,68,55,57,53,51,51,50,54,51,51,53,50,52,52,51,54,52,51,51,51,52,50,50,51,53,50,49,52,54,52,56,53,51,51,55,56,55,71,66,61,66,85,74,80,92,75,85,79,94,71,77,85,74,76,76,75,59,86,86,57,63,66,68,58,55,51,51,52,51,51,51,50,44,68,74,56,50,95,62,81,82,76,87,81,69,80,56,67,93,83,56,46,73,70,52,52,54,50,49,52,62,64,53,72,76,53,78,77,77,85,129

Radius of gyration: 27.0 Å; Cα contacts (8 Å, |Δi|>4): 8; chains: 1; bounding box: 51×51×83 Å

pLDDT: mean 73.83, std 16.33, range [40.91, 97.81]